Protein AF-A0A3L7SRL5-F1 (afdb_monomer_lite)

pLDDT: mean 83.61, std 13.34, range [51.41, 95.62]

Foldseek 3Di:
DPPVVVVVVVVVVVVVVVVVVCVVPPDDCPVVVVVVVVVVVV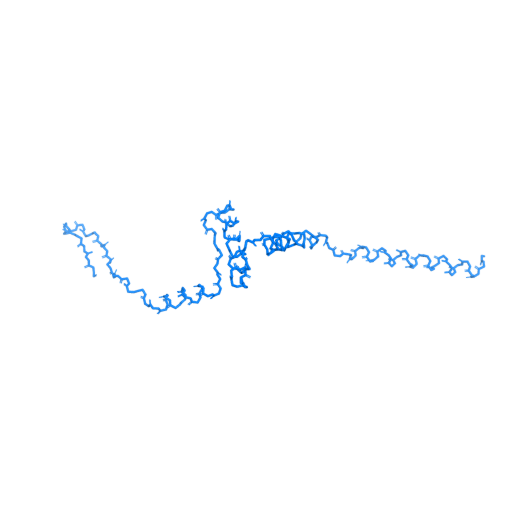VVLVCCCVPPPDHDDPVRSVVVVQVVVQVVQCVVPVPDHDDDPVRVVVVVVVPVVDPPPPQFDFDCDPVDRDTDGD

Sequence (118 aa):
MSKRNLGWLLGIIAVSLLGLVIVANAPSRENDRDYELVRLVVDVLHEVRGRYVTEISPERERKLVEDMINGGLERLDPHSSYINNRDFKQFSRNNKGKFGGIGIQVGYDRSNRGLLTV

Secondary structure (DSSP, 8-state):
--HHHHHHHHHHHHHHHHHHHHHHTPPPTHHHHHHHHHHHHHHHHHHHHHHSSSPPPHHHHHHHHHHHHHHHHHHH-TT-----HHHHHHHHHHHHS--------EEEETTTTEEEE-

Structure (mmCIF, N/CA/C/O backbone):
data_AF-A0A3L7SRL5-F1
#
_entry.id   AF-A0A3L7SRL5-F1
#
loop_
_atom_site.group_PDB
_atom_site.id
_atom_site.type_symbol
_atom_site.label_atom_id
_atom_site.label_alt_id
_atom_site.label_comp_id
_atom_site.label_asym_id
_atom_site.label_entity_id
_atom_site.label_seq_id
_atom_site.pdbx_PDB_ins_code
_atom_site.Cartn_x
_atom_site.Cartn_y
_atom_site.Cartn_z
_atom_site.occupancy
_atom_site.B_iso_or_equiv
_atom_site.auth_seq_id
_atom_site.auth_comp_id
_atom_site.auth_asym_id
_atom_site.auth_atom_id
_atom_site.pdbx_PDB_model_num
ATOM 1 N N . MET A 1 1 ? 57.605 5.572 -30.417 1.00 57.78 1 MET A N 1
ATOM 2 C CA . MET A 1 1 ? 56.143 5.458 -30.631 1.00 57.78 1 MET A CA 1
ATOM 3 C C . MET A 1 1 ? 55.564 6.853 -30.820 1.00 57.78 1 MET A C 1
ATOM 5 O O . MET A 1 1 ? 55.930 7.748 -30.068 1.00 57.78 1 MET A O 1
ATOM 9 N N . SER A 1 2 ? 54.750 7.071 -31.857 1.00 74.56 2 SER A N 1
ATOM 10 C CA . SER A 1 2 ? 54.203 8.399 -32.178 1.00 74.56 2 SER A CA 1
ATOM 11 C C . SER A 1 2 ? 53.363 8.929 -31.013 1.00 74.56 2 SER A C 1
ATOM 13 O O . SER A 1 2 ? 52.506 8.208 -30.503 1.00 74.56 2 SER A O 1
ATOM 15 N N . LYS A 1 3 ? 53.585 10.186 -30.599 1.00 76.19 3 LYS A N 1
ATOM 16 C CA . LYS A 1 3 ? 52.892 10.838 -29.465 1.00 76.19 3 LYS A CA 1
ATOM 17 C C . LYS A 1 3 ? 51.356 10.795 -29.593 1.00 76.19 3 LYS A C 1
ATOM 19 O O . LYS A 1 3 ? 50.650 10.851 -28.594 1.00 76.19 3 LYS A O 1
ATOM 24 N N . ARG A 1 4 ? 50.846 10.617 -30.818 1.00 77.50 4 ARG A N 1
ATOM 25 C CA . ARG A 1 4 ? 49.419 10.449 -31.140 1.00 77.50 4 ARG A CA 1
ATOM 26 C C . ARG A 1 4 ? 48.847 9.103 -30.676 1.00 77.50 4 ARG A C 1
ATOM 28 O O . ARG A 1 4 ? 47.711 9.059 -30.222 1.00 77.50 4 ARG A O 1
ATOM 35 N N . ASN A 1 5 ? 49.630 8.027 -30.735 1.00 80.38 5 ASN A N 1
ATOM 36 C CA . ASN A 1 5 ? 49.185 6.678 -30.362 1.00 80.38 5 ASN A CA 1
ATOM 37 C C . ASN A 1 5 ? 49.115 6.530 -28.833 1.00 80.38 5 ASN A C 1
ATOM 39 O O . ASN A 1 5 ? 48.272 5.810 -28.309 1.00 80.38 5 ASN A O 1
ATOM 43 N N . LEU A 1 6 ? 49.981 7.262 -28.125 1.00 87.50 6 LEU A N 1
ATOM 44 C CA . LEU A 1 6 ? 49.992 7.324 -26.665 1.00 87.50 6 LEU A CA 1
ATOM 45 C C . LEU A 1 6 ? 48.750 8.043 -26.114 1.00 87.50 6 LEU A C 1
ATOM 47 O O . LEU A 1 6 ? 48.167 7.587 -25.137 1.00 87.50 6 LEU A O 1
ATOM 51 N N . GLY A 1 7 ? 48.307 9.121 -26.774 1.00 89.31 7 GLY A N 1
ATOM 52 C CA . GLY A 1 7 ? 47.077 9.828 -26.399 1.00 89.31 7 GLY A CA 1
ATOM 53 C C . GLY A 1 7 ? 45.822 8.957 -26.518 1.00 89.31 7 GLY A C 1
ATOM 54 O O . GLY A 1 7 ? 44.980 8.972 -25.625 1.00 89.31 7 GLY A O 1
ATOM 55 N N . TRP A 1 8 ? 45.729 8.136 -27.569 1.00 92.38 8 TRP A N 1
ATOM 56 C CA . TRP A 1 8 ? 44.616 7.195 -27.748 1.00 92.38 8 TRP A CA 1
ATOM 57 C C . TRP A 1 8 ? 44.575 6.103 -26.674 1.00 92.38 8 TRP A C 1
ATOM 59 O O . TRP A 1 8 ? 43.507 5.819 -26.136 1.00 92.38 8 TRP A O 1
ATOM 69 N N . LEU A 1 9 ? 45.727 5.528 -26.312 1.00 91.38 9 LEU A N 1
ATOM 70 C CA . LEU A 1 9 ? 45.803 4.519 -25.249 1.00 91.38 9 LEU A CA 1
ATOM 71 C C . LEU A 1 9 ? 45.396 5.087 -23.884 1.00 91.38 9 LEU A C 1
ATOM 73 O O . LEU A 1 9 ? 44.615 4.460 -23.171 1.00 91.38 9 LEU A O 1
ATOM 77 N N . LEU A 1 10 ? 45.864 6.291 -23.541 1.00 92.38 10 LEU A N 1
ATOM 78 C CA . LEU A 1 10 ? 45.480 6.957 -22.293 1.00 92.38 10 LEU A CA 1
ATOM 79 C C . LEU A 1 10 ? 43.987 7.307 -22.257 1.00 92.38 10 LEU A C 1
ATOM 81 O O . LEU A 1 10 ? 43.357 7.150 -21.215 1.00 92.38 10 LEU A O 1
ATOM 85 N N . GLY A 1 11 ? 43.407 7.717 -23.388 1.00 92.56 11 GLY A N 1
ATOM 86 C CA . GLY A 1 11 ? 41.971 7.981 -23.494 1.00 92.56 11 GLY A CA 1
ATOM 87 C C . GLY A 1 11 ? 41.118 6.740 -23.225 1.00 92.56 11 GLY A C 1
ATOM 88 O O . GLY A 1 11 ? 40.166 6.806 -22.451 1.00 92.56 11 GLY A O 1
ATOM 89 N N . ILE A 1 12 ? 41.488 5.588 -23.794 1.00 94.44 12 ILE A N 1
ATOM 90 C CA . ILE A 1 12 ? 40.769 4.321 -23.574 1.00 94.44 12 ILE A CA 1
ATOM 91 C C . ILE A 1 12 ? 40.873 3.881 -22.110 1.00 94.44 12 ILE A C 1
ATOM 93 O O . ILE A 1 12 ? 39.874 3.479 -21.516 1.00 94.44 12 ILE A O 1
ATOM 97 N N . IL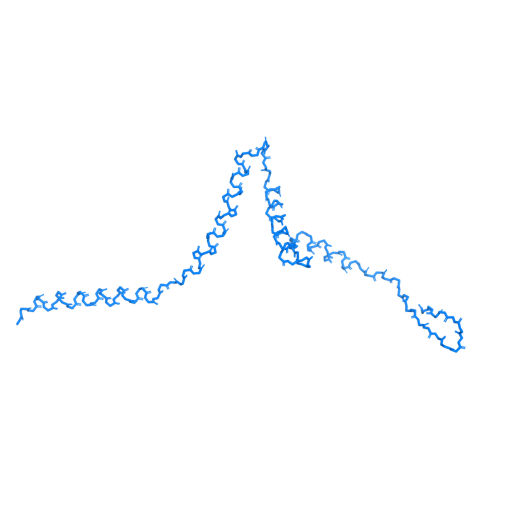E A 1 13 ? 42.059 4.003 -21.508 1.00 93.62 13 ILE A N 1
ATOM 98 C CA . ILE A 1 13 ? 42.273 3.672 -20.093 1.00 93.62 13 ILE A CA 1
ATOM 99 C C . ILE A 1 13 ? 41.429 4.581 -19.192 1.00 93.62 13 ILE A C 1
ATOM 101 O O . ILE A 1 13 ? 40.779 4.091 -18.270 1.00 93.62 13 ILE A O 1
ATOM 105 N N . ALA A 1 14 ? 41.380 5.883 -19.481 1.00 92.75 14 ALA A N 1
ATOM 106 C CA . ALA A 1 14 ? 40.571 6.831 -18.722 1.00 92.75 14 ALA A CA 1
ATOM 107 C C . ALA A 1 14 ? 39.069 6.516 -18.816 1.00 92.75 14 ALA A C 1
ATOM 109 O O . ALA A 1 14 ? 38.390 6.491 -17.792 1.00 92.75 14 ALA A O 1
ATOM 110 N N . VAL A 1 15 ? 38.557 6.208 -20.014 1.00 94.62 15 VAL A N 1
ATOM 111 C CA . VAL A 1 15 ? 37.151 5.812 -20.215 1.00 94.62 15 VAL A CA 1
ATOM 112 C C . VAL A 1 15 ? 36.839 4.491 -19.511 1.00 94.62 15 VAL A C 1
ATOM 114 O O . VAL A 1 15 ? 35.795 4.368 -18.875 1.00 94.62 15 VAL A O 1
ATOM 117 N N . SER A 1 16 ? 37.751 3.519 -19.565 1.00 93.31 16 SER A N 1
ATOM 118 C CA . SER A 1 16 ? 37.575 2.234 -18.884 1.00 93.31 16 SER A CA 1
ATOM 119 C C . SER A 1 16 ? 37.559 2.386 -17.361 1.00 93.31 16 SER A C 1
ATOM 121 O O . SER A 1 16 ? 36.742 1.750 -16.697 1.00 93.31 16 SER A O 1
ATOM 123 N N . LEU A 1 17 ? 38.430 3.232 -16.800 1.00 94.19 17 LEU A N 1
ATOM 124 C CA . LEU A 1 17 ? 38.448 3.536 -15.367 1.00 94.19 17 LEU A CA 1
ATOM 125 C C . LEU A 1 17 ? 37.175 4.273 -14.939 1.00 94.19 17 LEU A C 1
ATOM 127 O O . LEU A 1 17 ? 36.584 3.924 -13.922 1.00 94.19 17 LEU A O 1
ATOM 131 N N . LEU A 1 18 ? 36.713 5.235 -15.740 1.00 93.25 18 LEU A N 1
ATOM 132 C CA . LEU A 1 18 ? 35.442 5.928 -15.518 1.00 93.25 18 LEU A CA 1
ATOM 133 C C . LEU A 1 18 ? 34.252 4.963 -15.523 1.00 93.25 18 LEU A C 1
ATOM 135 O O . LEU A 1 18 ? 33.429 5.008 -14.612 1.00 93.25 18 LEU A O 1
ATOM 139 N N . GLY A 1 19 ? 34.181 4.055 -16.500 1.00 92.31 19 GLY A N 1
ATOM 140 C CA . GLY A 1 19 ? 33.136 3.031 -16.558 1.00 92.31 19 GLY A CA 1
ATOM 141 C C . GLY A 1 19 ? 33.142 2.117 -15.330 1.00 92.31 19 GLY A C 1
ATOM 142 O O . GLY A 1 19 ? 32.084 1.833 -14.770 1.00 92.31 19 GLY A O 1
ATOM 143 N N . LEU A 1 20 ? 34.329 1.719 -14.859 1.00 91.12 20 LEU A N 1
ATOM 144 C CA . LEU A 1 20 ? 34.474 0.898 -13.656 1.00 91.12 20 LEU A CA 1
ATOM 145 C C . LEU A 1 20 ? 33.982 1.632 -12.401 1.00 91.12 20 LEU A C 1
ATOM 147 O O . LEU A 1 20 ? 33.278 1.040 -11.589 1.00 91.12 20 LEU A O 1
ATOM 151 N N . VAL A 1 21 ? 34.308 2.921 -12.256 1.00 92.31 21 VAL A N 1
ATOM 152 C CA . VAL A 1 21 ? 33.846 3.746 -11.128 1.00 92.31 21 VAL A CA 1
ATOM 153 C C . VAL A 1 21 ? 32.322 3.880 -11.137 1.00 92.31 21 VAL A C 1
ATOM 155 O O . VAL A 1 21 ? 31.707 3.762 -10.081 1.00 92.31 21 VAL A O 1
ATOM 158 N N . ILE A 1 22 ? 31.698 4.064 -12.304 1.00 90.75 22 ILE A N 1
ATOM 159 C CA . ILE A 1 22 ? 30.233 4.145 -12.418 1.00 90.75 22 ILE A CA 1
ATOM 160 C C . ILE A 1 22 ? 29.578 2.824 -12.000 1.00 90.75 22 ILE A C 1
ATOM 162 O O . ILE A 1 22 ? 28.637 2.837 -11.214 1.00 90.75 22 ILE A O 1
ATOM 166 N N . VAL A 1 23 ? 30.082 1.684 -12.482 1.00 86.94 23 VAL A N 1
ATOM 167 C CA . VAL A 1 23 ? 29.525 0.362 -12.141 1.00 86.94 23 VAL A CA 1
ATOM 168 C C . VAL A 1 23 ? 29.752 0.019 -10.667 1.00 86.94 23 VAL A C 1
ATOM 170 O O . VAL A 1 23 ? 28.853 -0.511 -10.023 1.00 86.94 23 VAL A O 1
ATOM 173 N N . ALA A 1 24 ? 30.919 0.350 -10.113 1.00 86.56 24 ALA A N 1
ATOM 174 C CA . ALA A 1 24 ? 31.237 0.100 -8.708 1.00 86.56 24 ALA A CA 1
ATOM 175 C C . ALA A 1 24 ? 30.393 0.942 -7.736 1.00 86.56 24 ALA A C 1
ATOM 177 O O . ALA A 1 24 ? 30.186 0.525 -6.601 1.00 86.56 24 ALA A O 1
ATOM 178 N N . ASN A 1 25 ? 29.904 2.106 -8.177 1.00 85.25 25 ASN A N 1
ATOM 179 C CA . ASN A 1 25 ? 29.029 2.989 -7.398 1.00 85.25 25 ASN A CA 1
ATOM 180 C C . ASN A 1 25 ? 27.561 2.922 -7.855 1.00 85.25 25 ASN A C 1
ATOM 182 O O . ASN A 1 25 ? 26.763 3.786 -7.486 1.00 85.25 25 ASN A O 1
ATOM 186 N N . ALA A 1 26 ? 27.189 1.932 -8.672 1.00 80.88 26 ALA A N 1
ATOM 187 C CA . ALA A 1 26 ? 25.803 1.757 -9.075 1.00 80.88 26 ALA A CA 1
ATOM 188 C C . ALA A 1 26 ? 24.952 1.389 -7.842 1.00 80.88 26 ALA A C 1
ATOM 190 O O . ALA A 1 26 ? 25.374 0.548 -7.043 1.00 80.88 26 ALA A O 1
ATOM 191 N N . PRO A 1 27 ? 23.768 2.003 -7.666 1.00 74.75 27 PRO A N 1
ATOM 192 C CA . PRO A 1 27 ? 22.890 1.678 -6.551 1.00 74.75 27 PRO A CA 1
ATOM 193 C C . PRO A 1 27 ? 22.496 0.197 -6.590 1.00 74.75 27 PRO A C 1
ATOM 195 O O . PRO A 1 27 ? 22.306 -0.390 -7.658 1.00 74.75 27 PRO A O 1
ATOM 198 N N . SER A 1 28 ? 22.372 -0.409 -5.410 1.00 71.06 28 SER A N 1
ATOM 199 C CA . SER A 1 28 ? 21.922 -1.791 -5.254 1.00 71.06 28 SER A CA 1
ATOM 200 C C . SER A 1 28 ? 20.560 -2.001 -5.925 1.00 71.06 28 SER A C 1
ATOM 202 O O . SER A 1 28 ? 19.651 -1.189 -5.764 1.00 71.06 28 SER A O 1
ATOM 204 N N . ARG A 1 29 ? 20.380 -3.140 -6.608 1.00 73.75 29 ARG A N 1
ATOM 205 C CA . ARG A 1 29 ? 19.108 -3.558 -7.247 1.00 73.75 29 ARG A CA 1
ATOM 206 C C . ARG A 1 29 ? 17.968 -3.867 -6.261 1.00 73.75 29 ARG A C 1
ATOM 208 O O . ARG A 1 29 ? 16.969 -4.470 -6.632 1.00 73.75 29 ARG A O 1
ATOM 215 N N . GLU A 1 30 ? 18.125 -3.520 -4.991 1.00 71.69 30 GLU A N 1
ATOM 216 C CA . GLU A 1 30 ? 17.090 -3.675 -3.969 1.00 71.69 30 GLU A CA 1
ATOM 217 C C . GLU A 1 30 ? 15.888 -2.780 -4.280 1.00 71.69 30 GLU A C 1
ATOM 219 O O . GLU A 1 30 ? 14.758 -3.259 -4.305 1.00 71.69 30 GLU A O 1
ATOM 224 N N . ASN A 1 31 ? 16.154 -1.535 -4.688 1.00 75.56 31 ASN A N 1
ATOM 225 C CA . ASN A 1 31 ? 15.115 -0.607 -5.125 1.00 75.56 31 ASN A CA 1
ATOM 226 C C . ASN A 1 31 ? 14.291 -1.170 -6.295 1.00 75.56 31 ASN A C 1
ATOM 228 O O . ASN A 1 31 ? 13.083 -0.957 -6.337 1.00 75.56 31 ASN A O 1
ATOM 232 N N . ASP A 1 32 ? 14.906 -1.924 -7.218 1.00 82.19 32 ASP A N 1
ATOM 233 C CA . ASP A 1 32 ? 14.192 -2.518 -8.359 1.00 82.19 32 ASP A CA 1
ATOM 234 C C . ASP A 1 32 ? 13.082 -3.476 -7.898 1.00 82.19 32 ASP A C 1
ATOM 236 O O . ASP A 1 32 ? 12.007 -3.499 -8.498 1.00 82.19 32 ASP A O 1
ATOM 240 N N . ARG A 1 33 ? 13.307 -4.227 -6.808 1.00 85.62 33 ARG A N 1
ATOM 241 C CA . ARG A 1 33 ? 12.299 -5.141 -6.249 1.00 85.62 33 ARG A CA 1
ATOM 242 C C . ARG A 1 33 ? 11.153 -4.390 -5.588 1.00 85.62 33 ARG A C 1
ATOM 244 O O . ARG A 1 33 ? 9.997 -4.731 -5.814 1.00 85.62 33 ARG A O 1
ATOM 251 N N . ASP A 1 34 ? 11.454 -3.360 -4.807 1.00 88.31 34 ASP A N 1
ATOM 252 C CA . ASP A 1 34 ? 10.417 -2.554 -4.158 1.00 88.31 34 ASP A CA 1
ATOM 253 C C . ASP A 1 34 ? 9.533 -1.856 -5.198 1.00 88.31 34 ASP A C 1
ATOM 255 O O . ASP A 1 34 ? 8.305 -1.849 -5.078 1.00 88.31 34 ASP A O 1
ATOM 259 N N . TYR A 1 35 ? 10.133 -1.343 -6.278 1.00 89.69 35 TYR A N 1
ATOM 260 C CA . TYR A 1 35 ? 9.382 -0.781 -7.400 1.00 89.69 35 TYR A CA 1
ATOM 261 C C . TYR A 1 35 ? 8.507 -1.821 -8.105 1.00 89.69 35 TYR A C 1
ATOM 263 O O . TYR A 1 35 ? 7.393 -1.492 -8.514 1.00 89.69 35 TYR A O 1
ATOM 271 N N . GLU A 1 36 ? 8.968 -3.066 -8.234 1.00 91.62 36 GLU A N 1
ATOM 272 C CA . GLU A 1 36 ? 8.175 -4.163 -8.794 1.00 91.62 36 GLU A CA 1
ATOM 273 C C . GLU A 1 36 ? 6.947 -4.481 -7.925 1.00 91.62 36 GLU A C 1
ATOM 275 O O . GLU A 1 36 ? 5.835 -4.601 -8.444 1.00 91.62 36 GLU A O 1
ATOM 280 N N . LEU A 1 37 ? 7.113 -4.527 -6.599 1.00 91.81 37 LEU A N 1
ATOM 281 C CA . LEU A 1 37 ? 6.012 -4.755 -5.656 1.00 91.81 37 LEU A CA 1
ATOM 282 C C . LEU A 1 37 ? 4.983 -3.617 -5.687 1.00 91.81 37 LEU A C 1
ATOM 284 O O . LEU A 1 37 ? 3.777 -3.866 -5.711 1.00 91.81 37 LEU A O 1
ATOM 288 N N . VAL A 1 38 ? 5.443 -2.364 -5.734 1.00 92.12 38 VAL A N 1
ATOM 289 C CA . VAL A 1 38 ? 4.552 -1.201 -5.874 1.00 92.12 38 VAL A CA 1
ATOM 290 C C . VAL A 1 38 ? 3.811 -1.250 -7.208 1.00 92.12 38 VAL A C 1
ATOM 292 O O . VAL A 1 38 ? 2.605 -1.000 -7.253 1.00 92.12 38 VAL A O 1
ATOM 295 N N . ARG A 1 39 ? 4.503 -1.612 -8.293 1.00 94.38 39 ARG A N 1
ATOM 296 C CA . ARG A 1 39 ? 3.897 -1.744 -9.620 1.00 94.38 39 ARG A CA 1
ATOM 297 C C . ARG A 1 39 ? 2.788 -2.789 -9.637 1.00 94.38 39 ARG A C 1
ATOM 299 O O . ARG A 1 39 ? 1.731 -2.512 -10.191 1.00 94.38 39 ARG A O 1
ATOM 306 N N . LEU A 1 40 ? 2.985 -3.929 -8.976 1.00 94.56 40 LEU A N 1
ATOM 307 C CA . LEU A 1 40 ? 1.953 -4.959 -8.856 1.00 94.56 40 LEU A CA 1
ATOM 308 C C . LEU A 1 40 ? 0.662 -4.406 -8.230 1.00 94.56 40 LEU A C 1
ATOM 310 O O . LEU A 1 40 ? -0.429 -4.670 -8.731 1.00 94.56 40 LEU A O 1
ATOM 314 N N . VAL A 1 41 ? 0.772 -3.606 -7.165 1.00 94.38 41 VAL A N 1
ATOM 315 C CA . VAL A 1 41 ? -0.396 -2.970 -6.531 1.00 94.38 41 VAL A CA 1
ATOM 316 C C . VAL A 1 41 ? -1.070 -1.983 -7.487 1.00 94.38 41 VAL A C 1
ATOM 318 O O . VAL A 1 41 ? -2.294 -1.995 -7.617 1.00 94.38 41 VAL A O 1
ATOM 321 N N . VAL A 1 42 ? -0.290 -1.155 -8.187 1.00 94.88 42 VAL A N 1
ATOM 322 C CA . VAL A 1 42 ? -0.815 -0.185 -9.164 1.00 94.88 42 VAL A CA 1
ATOM 323 C C . VAL A 1 42 ? -1.549 -0.883 -10.311 1.00 94.88 42 VAL A C 1
ATOM 325 O O . VAL A 1 42 ? -2.636 -0.446 -10.691 1.00 94.88 42 VAL A O 1
ATOM 328 N N . ASP A 1 43 ? -1.001 -1.979 -10.832 1.00 95.12 43 ASP A N 1
ATOM 329 C CA . ASP A 1 43 ? -1.603 -2.740 -11.928 1.00 95.12 43 ASP A CA 1
ATOM 330 C C . ASP A 1 43 ? -2.960 -3.335 -11.515 1.00 95.12 43 ASP A C 1
ATOM 332 O O . ASP A 1 43 ? -3.933 -3.246 -12.268 1.00 95.12 43 ASP A O 1
ATOM 336 N N . VAL A 1 44 ? -3.072 -3.853 -10.285 1.00 94.12 44 VAL A N 1
ATOM 337 C CA . VAL A 1 44 ? -4.350 -4.332 -9.728 1.00 94.12 44 VAL A CA 1
ATOM 338 C C . VAL A 1 44 ? -5.369 -3.197 -9.614 1.00 94.12 44 VAL A C 1
ATOM 340 O O . VAL A 1 44 ? -6.526 -3.373 -9.998 1.00 94.12 44 VAL A O 1
ATOM 343 N N . LEU A 1 45 ? -4.964 -2.021 -9.126 1.00 94.44 45 LEU A N 1
ATOM 344 C CA . LEU A 1 45 ? -5.866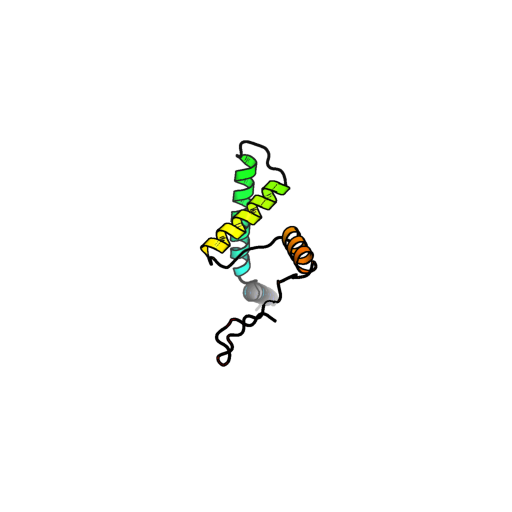 -0.869 -9.017 1.00 94.44 45 LEU A CA 1
ATOM 345 C C . LEU A 1 45 ? -6.360 -0.393 -10.388 1.00 94.44 45 LEU A C 1
ATOM 347 O O . LEU A 1 45 ? -7.545 -0.088 -10.537 1.00 94.44 45 LEU A O 1
ATOM 351 N N . HIS A 1 46 ? -5.489 -0.373 -11.400 1.00 93.38 46 HIS A N 1
ATOM 352 C CA . HIS A 1 46 ? -5.882 -0.050 -12.771 1.00 93.38 46 HIS A CA 1
ATOM 353 C C . HIS A 1 46 ? -6.875 -1.058 -13.347 1.00 93.38 46 HIS A C 1
ATOM 355 O O . HIS A 1 46 ? -7.882 -0.652 -13.927 1.00 93.38 46 HIS A O 1
ATOM 361 N N . GLU A 1 47 ? -6.619 -2.353 -13.168 1.00 94.00 47 GLU A N 1
ATOM 362 C CA . GLU A 1 47 ? -7.502 -3.414 -13.650 1.00 94.00 47 GLU A CA 1
ATOM 363 C C . GLU A 1 47 ? -8.890 -3.314 -13.001 1.00 94.00 47 GLU A C 1
ATOM 365 O O . GLU A 1 47 ? -9.910 -3.342 -13.692 1.00 94.00 47 GLU A O 1
ATOM 370 N N . VAL A 1 48 ? -8.942 -3.113 -11.680 1.00 92.69 48 VAL A N 1
ATOM 371 C CA . VAL A 1 48 ? -10.201 -2.918 -10.950 1.00 92.69 48 VAL A CA 1
ATOM 372 C C . VAL A 1 48 ? -10.915 -1.663 -11.448 1.00 92.69 48 VAL A C 1
ATOM 374 O O . VAL A 1 48 ? -12.094 -1.725 -11.779 1.00 92.69 48 VAL A O 1
ATOM 377 N N . ARG A 1 49 ? -10.223 -0.531 -11.583 1.00 88.81 49 ARG A N 1
ATOM 378 C CA . ARG A 1 49 ? -10.842 0.712 -12.063 1.00 88.81 49 ARG A CA 1
ATOM 379 C C . ARG A 1 49 ? -11.402 0.582 -13.484 1.00 88.81 49 ARG A C 1
ATOM 381 O O . ARG A 1 49 ? -12.465 1.128 -13.760 1.00 88.81 49 ARG A O 1
ATOM 388 N N . GLY A 1 50 ? -10.696 -0.119 -14.371 1.00 91.81 50 GLY A N 1
ATOM 389 C CA . GLY A 1 50 ? -11.083 -0.273 -15.773 1.00 91.81 50 GLY A CA 1
ATOM 390 C C . GLY A 1 50 ? -12.168 -1.321 -16.024 1.00 91.81 50 GLY A C 1
ATOM 391 O O . GLY A 1 50 ? -12.857 -1.239 -17.038 1.00 91.81 50 GLY A O 1
ATOM 392 N N . ARG A 1 51 ? -12.321 -2.310 -15.132 1.00 92.62 51 ARG A N 1
ATOM 393 C CA . ARG A 1 51 ? -13.226 -3.456 -15.343 1.00 92.62 51 ARG A CA 1
ATOM 394 C C . ARG A 1 51 ? -14.340 -3.596 -14.316 1.00 92.62 51 ARG A C 1
ATOM 396 O O . ARG A 1 51 ? -15.193 -4.470 -14.472 1.00 92.62 51 ARG A O 1
ATOM 403 N N . TYR A 1 52 ? -14.350 -2.787 -13.262 1.00 92.69 52 TYR A N 1
ATOM 404 C CA . TYR A 1 52 ? -15.415 -2.847 -12.270 1.00 92.69 52 TYR A CA 1
ATOM 405 C C . TYR A 1 52 ? -16.727 -2.277 -12.823 1.00 92.69 52 TYR A C 1
ATOM 407 O O . TYR A 1 52 ? -16.743 -1.338 -13.612 1.00 92.69 52 TYR A O 1
ATOM 415 N N . VAL A 1 53 ? -17.845 -2.866 -12.390 1.00 91.81 53 VAL A N 1
ATOM 416 C CA . VAL A 1 53 ? -19.194 -2.606 -12.931 1.00 91.81 53 VAL A CA 1
ATOM 417 C C . VAL A 1 53 ? -19.627 -1.146 -12.766 1.00 91.81 53 VAL A C 1
ATOM 419 O O . VAL A 1 53 ? -20.438 -0.642 -13.537 1.00 91.81 53 VAL A O 1
ATOM 422 N N . THR A 1 54 ? -19.117 -0.462 -11.744 1.00 88.19 54 THR A N 1
ATOM 423 C CA . THR A 1 54 ? -19.450 0.933 -11.445 1.00 88.19 54 THR A CA 1
ATOM 424 C C . THR A 1 54 ? -18.175 1.744 -11.300 1.00 88.19 54 THR A C 1
ATOM 426 O O . THR A 1 54 ? -17.169 1.235 -10.818 1.00 88.19 54 THR A O 1
ATOM 429 N N . GLU A 1 55 ? -18.225 3.031 -11.630 1.00 88.06 55 GLU A N 1
ATOM 430 C CA . GLU A 1 55 ? -17.135 3.945 -11.294 1.00 88.06 55 GLU A CA 1
ATOM 431 C C . GLU A 1 55 ? -16.827 3.878 -9.798 1.00 88.06 55 GLU A C 1
ATOM 433 O O . GLU A 1 55 ? -17.735 3.851 -8.963 1.00 88.06 55 GLU A O 1
ATOM 438 N N . ILE A 1 56 ? -15.543 3.827 -9.453 1.00 90.56 56 ILE A N 1
ATOM 439 C CA . ILE A 1 56 ? -15.066 3.769 -8.073 1.00 90.56 56 ILE A CA 1
ATOM 440 C C . ILE A 1 56 ? -14.647 5.179 -7.669 1.00 90.56 56 ILE A C 1
ATOM 442 O O . ILE A 1 56 ? -13.879 5.830 -8.372 1.00 90.56 56 ILE A O 1
ATOM 446 N N . SER A 1 57 ? -15.158 5.661 -6.533 1.00 93.19 57 SER A N 1
ATOM 447 C CA . SER A 1 57 ? -14.761 6.974 -6.020 1.00 93.19 57 SER A CA 1
ATOM 448 C C . SER A 1 57 ? -13.358 6.909 -5.399 1.00 93.19 57 SER A C 1
ATOM 450 O O . SER A 1 57 ? -12.966 5.842 -4.909 1.00 93.19 57 SER A O 1
ATOM 452 N N . PRO A 1 58 ? -12.615 8.028 -5.335 1.00 91.06 58 PRO A N 1
ATOM 453 C CA . PRO A 1 58 ? -11.278 8.057 -4.735 1.00 91.06 58 PRO A CA 1
ATOM 454 C C . PRO A 1 58 ? -11.235 7.522 -3.294 1.00 91.06 58 PRO A C 1
ATOM 456 O O . PRO A 1 58 ? -10.251 6.921 -2.868 1.00 91.06 58 PRO A O 1
ATOM 459 N N . GLU A 1 59 ? -12.312 7.706 -2.527 1.00 92.19 59 GLU A N 1
ATOM 460 C CA . GLU A 1 59 ? -12.429 7.209 -1.154 1.00 92.19 59 GLU A CA 1
ATOM 461 C C . GLU A 1 59 ? -12.574 5.687 -1.107 1.00 92.19 59 GLU A C 1
ATOM 463 O O . GLU A 1 59 ? -11.992 5.048 -0.232 1.00 92.19 59 GLU A O 1
ATOM 468 N N . ARG A 1 60 ? -13.333 5.099 -2.042 1.00 92.12 60 ARG A N 1
ATOM 469 C CA . ARG A 1 60 ? -13.491 3.641 -2.139 1.00 92.12 60 ARG A CA 1
ATOM 470 C C . ARG A 1 60 ? -12.222 2.969 -2.633 1.00 92.12 60 ARG A C 1
ATOM 472 O O . ARG A 1 60 ? -11.885 1.899 -2.146 1.00 92.12 60 ARG A O 1
ATOM 479 N N . GLU A 1 61 ? -11.505 3.608 -3.547 1.00 92.56 61 GLU A N 1
ATOM 480 C CA . GLU A 1 61 ? -10.208 3.117 -3.997 1.00 92.56 61 GLU A CA 1
ATOM 481 C C . GLU A 1 61 ? -9.166 3.170 -2.877 1.00 92.56 61 GLU A C 1
ATOM 483 O O . GLU A 1 61 ? -8.456 2.195 -2.644 1.00 92.56 61 GLU A O 1
ATOM 488 N N . ARG A 1 62 ? -9.131 4.264 -2.105 1.00 93.19 62 ARG A N 1
ATOM 489 C CA . ARG A 1 62 ? -8.301 4.323 -0.897 1.00 93.19 62 ARG A CA 1
ATOM 490 C C . ARG A 1 62 ? -8.663 3.204 0.077 1.00 93.19 62 ARG A C 1
ATOM 492 O O . ARG A 1 62 ? -7.769 2.530 0.573 1.00 93.19 62 ARG A O 1
ATOM 499 N N . LYS A 1 63 ? -9.958 2.999 0.327 1.00 93.25 63 LYS A N 1
ATOM 500 C CA . LYS A 1 63 ? -10.433 1.931 1.209 1.00 93.25 63 LYS A CA 1
ATOM 501 C C . LYS A 1 63 ? -10.005 0.547 0.714 1.00 93.25 63 LYS A C 1
ATOM 503 O O . LYS A 1 63 ? -9.545 -0.246 1.519 1.00 93.25 63 LYS A O 1
ATOM 508 N N . LEU A 1 64 ? -10.072 0.287 -0.593 1.00 93.69 64 LEU A N 1
ATOM 509 C CA . LEU A 1 64 ? -9.594 -0.964 -1.185 1.00 93.69 64 LEU A CA 1
ATOM 510 C C . LEU A 1 64 ? -8.115 -1.220 -0.862 1.00 93.69 64 LEU A C 1
ATOM 512 O O . LEU A 1 64 ? -7.762 -2.330 -0.480 1.00 93.69 64 LEU A O 1
ATOM 516 N N . VAL A 1 65 ? -7.260 -0.199 -0.966 1.00 94.31 65 VAL A N 1
ATOM 517 C CA . VAL A 1 65 ? -5.838 -0.321 -0.602 1.00 94.31 65 VAL A CA 1
ATOM 518 C C . VAL A 1 65 ? -5.667 -0.592 0.895 1.00 94.31 65 VAL A C 1
ATOM 520 O O . VAL A 1 65 ? -4.888 -1.465 1.269 1.00 94.31 65 VAL A O 1
ATOM 523 N N . GLU A 1 66 ? -6.396 0.120 1.758 1.00 94.62 66 GLU A N 1
ATOM 524 C CA . GLU A 1 66 ? -6.364 -0.110 3.211 1.00 94.62 66 GLU A CA 1
ATOM 525 C C . GLU A 1 66 ? -6.802 -1.544 3.567 1.00 94.62 66 GLU A C 1
ATOM 527 O O . GLU A 1 66 ? -6.161 -2.203 4.388 1.00 94.62 66 GLU A O 1
ATOM 532 N N . ASP A 1 67 ? -7.839 -2.057 2.902 1.00 94.19 67 ASP A N 1
ATOM 533 C CA . ASP A 1 67 ? -8.342 -3.421 3.076 1.00 94.19 67 ASP A CA 1
ATOM 534 C C . ASP A 1 67 ? -7.337 -4.467 2.554 1.00 94.19 67 ASP A C 1
ATOM 536 O O . ASP A 1 67 ? -7.132 -5.496 3.196 1.00 94.19 67 ASP A O 1
ATOM 540 N N . MET A 1 68 ? -6.648 -4.200 1.435 1.00 94.12 68 MET A N 1
ATOM 541 C CA . MET A 1 68 ? -5.567 -5.058 0.925 1.00 94.12 68 MET A CA 1
ATOM 542 C C . MET A 1 68 ? -4.396 -5.147 1.909 1.00 94.12 68 MET A C 1
ATOM 544 O O . MET A 1 68 ? -3.870 -6.238 2.133 1.00 94.12 68 MET A O 1
ATOM 548 N N . ILE A 1 69 ? -3.998 -4.018 2.508 1.00 94.44 69 ILE A N 1
ATOM 549 C CA . ILE A 1 69 ? -2.937 -3.980 3.523 1.00 94.44 69 ILE A CA 1
ATOM 550 C C . ILE A 1 69 ? -3.361 -4.798 4.742 1.00 94.44 69 ILE A C 1
ATOM 552 O O . ILE A 1 69 ? -2.617 -5.677 5.169 1.00 94.44 69 ILE A O 1
ATOM 556 N N . ASN A 1 70 ? -4.558 -4.553 5.276 1.00 94.50 70 ASN A N 1
ATOM 557 C CA . ASN A 1 70 ? -5.059 -5.271 6.446 1.00 94.50 70 ASN A CA 1
ATOM 558 C C . ASN A 1 70 ? -5.227 -6.773 6.189 1.00 94.50 70 ASN A C 1
ATOM 560 O O . ASN A 1 70 ? -4.791 -7.569 7.012 1.00 94.50 70 ASN A O 1
ATOM 564 N N . GLY A 1 71 ? -5.762 -7.175 5.033 1.00 94.06 71 GLY A N 1
ATOM 565 C CA . GLY A 1 71 ? -5.866 -8.589 4.665 1.00 94.06 71 GLY A CA 1
ATOM 566 C C . GLY A 1 71 ? -4.501 -9.262 4.471 1.00 94.06 71 GLY A C 1
ATOM 567 O O . GLY A 1 71 ? -4.349 -10.451 4.751 1.00 94.06 71 GLY A O 1
ATOM 568 N N . GLY A 1 72 ? -3.491 -8.514 4.015 1.00 93.81 72 GLY A N 1
ATOM 569 C CA . GLY A 1 72 ? -2.104 -8.977 3.971 1.00 93.81 72 GLY A CA 1
ATOM 570 C C . GLY A 1 72 ? -1.498 -9.144 5.366 1.00 93.81 72 GLY A C 1
ATOM 571 O O . GLY A 1 72 ? -0.889 -10.176 5.643 1.00 93.81 72 GLY A O 1
ATOM 572 N N . LEU A 1 73 ? -1.701 -8.160 6.248 1.00 95.00 73 LEU A N 1
ATOM 573 C CA . LEU A 1 73 ? -1.226 -8.191 7.632 1.00 95.00 73 LEU A CA 1
ATOM 574 C C . LEU A 1 73 ? -1.867 -9.328 8.426 1.00 95.00 73 LEU A C 1
ATOM 576 O O . LEU A 1 73 ? -1.132 -10.082 9.044 1.00 95.00 73 LEU A O 1
ATOM 580 N N . GLU A 1 74 ? -3.182 -9.524 8.332 1.00 94.44 74 GLU A N 1
ATOM 581 C CA . GLU A 1 74 ? -3.900 -10.605 9.024 1.00 94.44 74 GLU A CA 1
ATOM 582 C C . GLU A 1 74 ? -3.368 -11.996 8.639 1.00 94.44 74 GLU A C 1
ATOM 584 O O . GLU A 1 74 ? -3.278 -12.894 9.476 1.00 94.44 74 GLU A O 1
ATOM 589 N N . ARG A 1 75 ? -2.968 -12.174 7.370 1.00 94.56 75 ARG A N 1
ATOM 590 C CA . ARG A 1 75 ? -2.345 -13.418 6.889 1.00 94.56 75 ARG A CA 1
ATOM 591 C C . ARG A 1 75 ? -0.903 -13.598 7.350 1.00 94.56 75 ARG A C 1
ATOM 593 O O . ARG A 1 75 ? -0.452 -14.737 7.442 1.00 94.56 75 ARG A O 1
ATOM 600 N N . LEU A 1 76 ? -0.176 -12.505 7.564 1.00 95.62 76 LEU A N 1
ATOM 601 C CA . LEU A 1 76 ? 1.207 -12.539 8.031 1.00 95.62 76 LEU A CA 1
ATOM 602 C C . LEU A 1 76 ? 1.271 -12.765 9.547 1.00 95.62 76 LEU A C 1
ATOM 604 O O . LEU A 1 76 ? 2.057 -13.584 10.016 1.00 95.62 76 LEU A O 1
ATOM 608 N N . ASP A 1 77 ? 0.434 -12.045 10.288 1.00 94.81 77 ASP A N 1
ATOM 609 C CA . ASP A 1 77 ? 0.299 -12.098 11.737 1.00 94.81 77 ASP A CA 1
ATOM 610 C C . ASP A 1 77 ? -1.125 -11.659 12.155 1.00 94.81 77 ASP A C 1
ATOM 612 O O . ASP A 1 77 ? -1.492 -10.498 11.947 1.00 94.81 77 ASP A O 1
AT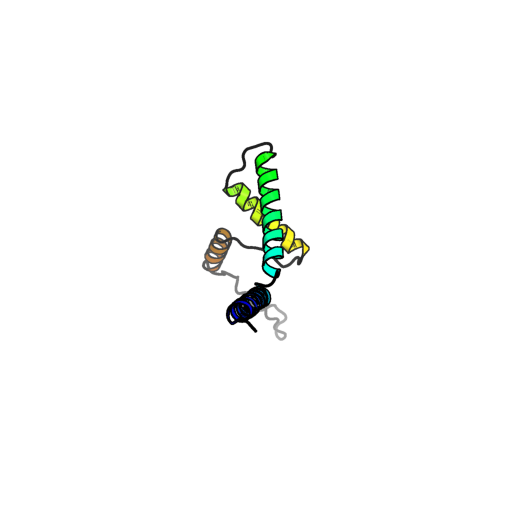OM 616 N N . PRO A 1 78 ? -1.911 -12.527 12.823 1.00 92.12 78 PRO A N 1
ATOM 617 C CA . PRO A 1 78 ? -3.264 -12.212 13.293 1.00 92.12 78 PRO A CA 1
ATOM 618 C C . PRO A 1 78 ? -3.366 -11.025 14.263 1.00 92.12 78 PRO A C 1
ATOM 620 O O . PRO A 1 78 ? -4.465 -10.532 14.519 1.00 92.12 78 PRO A O 1
ATOM 623 N N . HIS A 1 79 ? -2.253 -10.585 14.853 1.00 93.56 79 HIS A N 1
ATOM 624 C CA . HIS A 1 79 ? -2.220 -9.450 15.777 1.00 93.56 79 HIS A CA 1
ATOM 625 C C . HIS A 1 79 ? -1.793 -8.135 15.121 1.00 93.56 79 HIS A C 1
ATOM 627 O O . HIS A 1 79 ? -1.851 -7.080 15.760 1.00 93.56 79 HIS A O 1
ATOM 633 N N . SER A 1 80 ? -1.397 -8.171 13.851 1.00 92.50 80 SER A N 1
ATOM 634 C CA . SER A 1 80 ? -0.967 -6.996 13.108 1.00 92.50 80 SER A CA 1
ATOM 635 C C . SER A 1 80 ? -2.142 -6.361 12.363 1.00 92.50 80 SER A C 1
ATOM 637 O O . SER A 1 80 ? -2.903 -7.029 11.670 1.00 92.50 80 SER A O 1
ATOM 639 N N . SER A 1 81 ? -2.290 -5.040 12.485 1.00 92.06 81 SER A N 1
ATOM 640 C CA . SER A 1 81 ? -3.296 -4.270 11.743 1.00 92.06 81 SER A CA 1
ATOM 641 C C . SER A 1 81 ? -2.792 -2.871 11.396 1.00 92.06 81 SER A C 1
ATOM 643 O O . SER A 1 81 ? -1.973 -2.284 12.107 1.00 92.06 81 SER A O 1
ATOM 645 N N . TYR A 1 82 ? -3.285 -2.334 10.285 1.00 93.56 82 TYR A N 1
ATOM 646 C CA . TYR A 1 82 ? -3.026 -0.980 9.822 1.00 93.56 82 TYR A CA 1
ATOM 647 C C . TYR A 1 82 ? -4.163 -0.046 10.246 1.00 93.56 82 TYR A C 1
ATOM 649 O O . TYR A 1 82 ? -5.334 -0.291 9.952 1.00 93.56 82 TYR A O 1
ATOM 657 N N . ILE A 1 83 ? -3.808 1.066 10.897 1.00 91.69 83 ILE A N 1
ATOM 658 C CA . ILE A 1 83 ? -4.745 2.119 11.296 1.00 91.69 83 ILE A CA 1
ATOM 659 C C . ILE A 1 83 ? -4.499 3.386 10.473 1.00 91.69 83 ILE A C 1
ATOM 661 O O . ILE A 1 83 ? -3.408 3.960 10.483 1.00 91.69 83 ILE A O 1
ATOM 665 N N . ASN A 1 84 ? -5.527 3.855 9.764 1.00 92.31 84 ASN A N 1
ATOM 666 C CA . ASN A 1 84 ? -5.434 5.105 9.017 1.00 92.31 84 ASN A CA 1
ATOM 667 C C . ASN A 1 84 ? -5.493 6.325 9.969 1.00 92.31 84 ASN A C 1
ATOM 669 O O . AS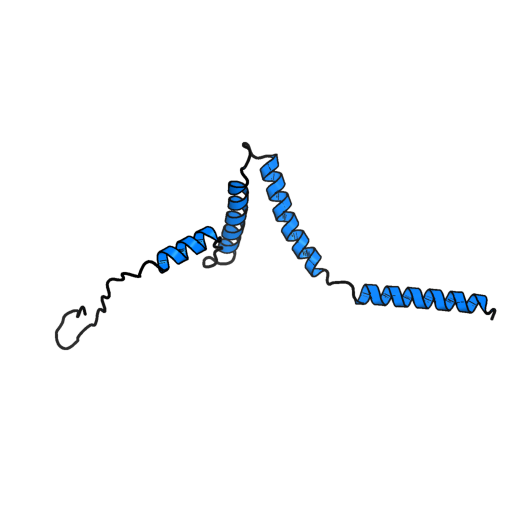N A 1 84 ? -5.896 6.252 11.133 1.00 92.31 84 ASN A O 1
ATOM 673 N N . ASN A 1 85 ? -5.121 7.504 9.467 1.00 91.00 85 ASN A N 1
ATOM 674 C CA . ASN A 1 85 ? -5.069 8.733 10.272 1.00 91.00 85 ASN A CA 1
ATOM 675 C C . ASN A 1 85 ? -6.436 9.155 10.857 1.00 91.00 85 ASN A C 1
ATOM 677 O O . ASN A 1 85 ? -6.497 9.820 11.893 1.00 91.00 85 ASN A O 1
ATOM 681 N N . ARG A 1 86 ? -7.549 8.825 10.189 1.00 89.69 86 ARG A N 1
ATOM 682 C CA . ARG A 1 86 ? -8.899 9.170 10.662 1.00 89.69 86 ARG A CA 1
ATOM 683 C C . ARG A 1 86 ? -9.246 8.341 11.893 1.00 89.69 86 ARG A C 1
ATOM 685 O O . ARG A 1 86 ? -9.635 8.912 12.913 1.00 89.69 86 ARG A O 1
ATOM 692 N N . ASP A 1 87 ? -9.023 7.039 11.802 1.00 89.38 87 ASP A N 1
ATOM 693 C CA . ASP A 1 87 ? -9.323 6.074 12.853 1.00 89.38 87 ASP A CA 1
ATOM 694 C C . ASP A 1 87 ? -8.389 6.284 14.044 1.00 89.38 87 ASP A C 1
ATOM 696 O O . ASP A 1 87 ? -8.838 6.324 15.188 1.00 89.38 87 ASP A O 1
ATOM 700 N N . PHE A 1 88 ? -7.114 6.592 13.788 1.00 91.12 88 PHE A N 1
ATOM 701 C CA . PHE A 1 88 ? -6.172 6.981 14.834 1.00 91.12 88 PHE A CA 1
ATOM 702 C C . PHE A 1 88 ? -6.627 8.237 15.595 1.00 91.12 88 PHE A C 1
ATOM 704 O O . PHE A 1 88 ? -6.564 8.295 16.828 1.00 91.12 88 PHE A O 1
ATOM 711 N N . LYS A 1 89 ? -7.140 9.254 14.886 1.00 90.56 89 LYS A N 1
ATOM 712 C CA . LYS A 1 89 ? -7.705 10.456 15.520 1.00 90.56 89 LYS A CA 1
ATOM 713 C C . LYS A 1 89 ? -8.956 10.138 16.330 1.00 90.56 89 LYS A C 1
ATOM 715 O O . LYS A 1 89 ? -9.154 10.758 17.373 1.00 90.56 89 LYS A O 1
ATOM 720 N N . GLN A 1 90 ? -9.808 9.230 15.865 1.00 88.06 90 GLN A N 1
ATOM 721 C CA . GLN A 1 90 ? -11.000 8.812 16.601 1.00 88.06 90 GLN A CA 1
ATOM 722 C C . GLN A 1 90 ? -10.622 8.036 17.865 1.00 88.06 90 GLN A C 1
ATOM 724 O O . GLN A 1 90 ? -11.076 8.395 18.947 1.00 88.06 90 GLN A O 1
ATOM 729 N N . PHE A 1 91 ? -9.715 7.066 17.756 1.00 84.94 91 PHE A N 1
ATOM 730 C CA . PHE A 1 91 ? -9.151 6.335 18.888 1.00 84.94 91 PHE A CA 1
ATOM 731 C C . PHE A 1 91 ? -8.542 7.287 19.923 1.00 84.94 91 PHE A C 1
ATOM 733 O O . PHE A 1 91 ? -8.872 7.237 21.105 1.00 84.94 91 PHE A O 1
ATOM 740 N N . SER A 1 92 ? -7.734 8.247 19.467 1.00 86.38 92 SER A N 1
ATOM 741 C CA . SER A 1 92 ? -7.132 9.267 20.331 1.00 86.38 92 SER A CA 1
ATOM 742 C C . SER A 1 92 ? -8.172 10.153 21.023 1.00 86.38 92 SER A C 1
ATOM 744 O O . SER A 1 92 ? -7.981 10.533 22.175 1.00 86.38 92 SER A O 1
ATOM 746 N N . ARG A 1 93 ? -9.271 10.513 20.345 1.00 82.94 93 ARG A N 1
ATOM 747 C CA . ARG A 1 93 ? -10.376 11.276 20.953 1.00 82.94 93 ARG A CA 1
ATOM 748 C C . ARG A 1 93 ? -11.121 10.448 21.995 1.00 82.94 93 ARG A C 1
ATOM 750 O O . ARG A 1 93 ? -11.358 10.958 23.085 1.00 82.94 93 ARG A O 1
ATOM 757 N N . ASN A 1 94 ? -11.428 9.193 21.676 1.00 76.12 94 ASN A N 1
ATOM 758 C CA . ASN A 1 94 ? -12.095 8.269 22.587 1.00 76.12 94 ASN A CA 1
ATOM 759 C C . ASN A 1 94 ? -11.250 8.037 23.846 1.00 76.12 94 ASN A C 1
ATOM 761 O O . ASN A 1 94 ? -11.782 8.132 24.939 1.00 76.12 94 ASN A O 1
ATOM 765 N N . ASN A 1 95 ? -9.930 7.865 23.716 1.00 72.94 95 ASN A N 1
ATOM 766 C CA . ASN A 1 95 ? -9.032 7.675 24.863 1.00 72.94 95 ASN A CA 1
ATOM 767 C C . ASN A 1 95 ? -8.801 8.947 25.692 1.00 72.94 95 ASN A C 1
ATOM 769 O O . ASN A 1 95 ? -8.515 8.867 26.885 1.00 72.94 95 ASN A O 1
ATOM 773 N N . LYS A 1 96 ? -8.921 10.137 25.087 1.00 68.56 96 LYS A N 1
ATOM 774 C CA . LYS A 1 96 ? -8.937 11.411 25.833 1.00 68.56 96 LYS A CA 1
ATOM 775 C C . LYS A 1 96 ? -10.234 11.584 26.626 1.00 68.56 96 LYS A C 1
ATOM 777 O O . LYS A 1 96 ? -10.245 12.275 27.645 1.00 68.56 96 LYS A O 1
ATOM 782 N N . GLY A 1 97 ? -11.318 10.953 26.180 1.00 62.75 97 GLY A N 1
ATOM 783 C CA . GLY A 1 97 ? -12.534 10.772 26.958 1.00 62.75 97 GLY A CA 1
ATOM 784 C C . GLY A 1 97 ? -12.312 9.696 28.011 1.00 62.75 97 GLY A C 1
ATOM 785 O O . GLY A 1 97 ? -12.571 8.538 27.744 1.00 62.75 97 GLY A O 1
ATOM 786 N N . LYS A 1 98 ? -11.783 10.096 29.175 1.00 59.34 98 LYS A N 1
ATOM 787 C CA . LYS A 1 98 ? -11.728 9.358 30.454 1.00 59.34 98 LYS A CA 1
ATOM 788 C C . LYS A 1 98 ? -12.084 7.863 30.352 1.00 59.34 98 LYS A C 1
ATOM 790 O O . LYS A 1 98 ? -13.257 7.527 30.199 1.00 59.34 98 LYS A O 1
ATOM 795 N N . PHE A 1 99 ? -11.121 6.978 30.618 1.00 59.28 99 PHE A N 1
ATOM 796 C CA . PHE A 1 99 ? -11.440 5.658 31.167 1.00 59.28 99 PHE A CA 1
ATOM 797 C C . PHE A 1 99 ? -12.193 5.870 32.491 1.00 59.28 99 PHE A C 1
ATOM 799 O O . PHE A 1 99 ? -11.598 5.914 33.562 1.00 59.28 99 PHE A O 1
ATOM 806 N N . GLY A 1 100 ? -13.511 6.038 32.431 1.00 59.78 100 GLY A N 1
ATOM 807 C CA . GLY A 1 100 ? -14.408 5.797 33.551 1.00 59.78 100 GLY A CA 1
ATOM 808 C C . GLY A 1 100 ? -14.506 4.292 33.752 1.00 59.78 100 GLY A C 1
ATOM 809 O O . GLY A 1 100 ? -15.575 3.717 33.593 1.00 59.78 100 GLY A O 1
ATOM 810 N N . GLY A 1 101 ? -13.370 3.637 33.998 1.00 60.72 101 GLY A N 1
ATOM 811 C CA . GLY A 1 101 ? -13.384 2.285 34.522 1.00 60.72 101 GLY A CA 1
ATOM 812 C C . GLY A 1 101 ? -14.068 2.339 35.880 1.00 60.72 101 GLY A C 1
ATOM 813 O O . GLY A 1 101 ? -13.791 3.235 36.679 1.00 60.72 101 GLY A O 1
ATOM 814 N N . ILE A 1 102 ? -14.980 1.409 36.140 1.00 65.25 102 ILE A N 1
ATOM 815 C CA . ILE A 1 102 ? -15.444 1.172 37.502 1.00 65.25 102 ILE A CA 1
ATOM 816 C C . ILE A 1 102 ? -14.190 0.720 38.256 1.00 65.25 102 ILE A C 1
ATOM 818 O O . ILE A 1 102 ? -13.636 -0.329 37.936 1.00 65.25 102 ILE A O 1
ATOM 822 N N . GLY A 1 103 ? -13.672 1.549 39.161 1.00 56.62 103 GLY A N 1
ATOM 823 C CA . GLY A 1 103 ? -12.436 1.308 39.911 1.00 56.62 103 GLY A CA 1
ATOM 824 C C . GLY A 1 103 ? -12.551 0.171 40.929 1.00 56.62 103 GLY A C 1
ATOM 825 O O . GLY A 1 103 ? -12.094 0.325 42.051 1.00 56.62 103 GLY A O 1
ATOM 826 N N . ILE A 1 104 ? -13.180 -0.951 40.570 1.00 63.00 104 ILE A N 1
ATOM 827 C CA . ILE A 1 104 ? -13.376 -2.093 41.459 1.00 63.00 104 ILE A CA 1
ATOM 828 C C . ILE A 1 104 ? -12.046 -2.839 41.568 1.00 63.00 104 ILE A C 1
ATOM 830 O O . ILE A 1 104 ? -11.691 -3.660 40.721 1.00 63.00 104 ILE A O 1
ATOM 834 N N . GLN A 1 105 ? -11.318 -2.569 42.647 1.00 60.50 105 GLN A N 1
ATOM 835 C CA . GLN A 1 105 ? -10.306 -3.482 43.164 1.00 60.50 105 GLN A CA 1
ATOM 836 C C . GLN A 1 105 ? -11.014 -4.566 43.977 1.00 60.50 105 GLN A C 1
ATOM 838 O O . GLN A 1 105 ? -11.516 -4.295 45.064 1.00 60.50 105 GLN A O 1
ATOM 843 N N . VAL A 1 106 ? -11.060 -5.793 43.447 1.00 58.53 106 VAL A N 1
ATOM 844 C CA . VAL A 1 106 ? -11.552 -6.958 44.195 1.00 58.53 106 VAL A CA 1
ATOM 845 C C . VAL A 1 106 ? -10.384 -7.575 44.961 1.00 58.53 106 VAL A C 1
ATOM 847 O O . VAL A 1 106 ? -9.543 -8.261 44.381 1.00 58.53 106 VAL A O 1
ATOM 850 N N . GLY A 1 107 ? -10.321 -7.313 46.265 1.00 58.69 107 GLY A N 1
ATOM 851 C CA . GLY A 1 107 ? -9.383 -7.957 47.186 1.00 58.69 107 GLY A CA 1
ATOM 852 C C . GLY A 1 107 ? -10.081 -9.063 47.976 1.00 58.69 107 GLY A C 1
ATOM 853 O O . GLY A 1 107 ? -11.138 -8.836 48.561 1.00 58.69 107 GLY A O 1
ATOM 854 N N . TYR A 1 108 ? -9.511 -10.268 48.002 1.00 51.41 108 TYR A N 1
ATOM 855 C CA . TYR A 1 108 ? -10.023 -11.356 48.839 1.00 51.41 108 TYR A CA 1
ATOM 856 C C . TYR A 1 108 ? -9.419 -11.247 50.245 1.00 51.41 108 TYR A C 1
ATOM 858 O O . TYR A 1 108 ? -8.249 -11.588 50.441 1.00 51.41 108 TYR A O 1
ATOM 866 N N . ASP A 1 109 ? -10.196 -10.766 51.219 1.00 61.03 109 ASP A N 1
ATOM 867 C CA . ASP A 1 109 ? -9.778 -10.761 52.623 1.00 61.03 109 ASP A CA 1
ATOM 868 C C . ASP A 1 109 ? -10.039 -12.138 53.246 1.00 61.03 109 ASP A C 1
ATOM 870 O O . ASP A 1 109 ? -11.145 -12.678 53.231 1.00 61.03 109 ASP A O 1
ATOM 874 N N . ARG A 1 110 ? -8.977 -12.743 53.778 1.00 57.97 110 ARG A N 1
ATOM 875 C CA . ARG A 1 110 ? -9.004 -14.090 54.354 1.00 57.97 110 ARG A CA 1
ATOM 876 C C . ARG A 1 110 ? -9.551 -14.099 55.791 1.00 57.97 110 ARG A C 1
ATOM 878 O O . ARG A 1 110 ? -9.901 -15.170 56.280 1.00 57.97 110 ARG A O 1
ATOM 885 N N . SER A 1 111 ? -9.620 -12.939 56.450 1.00 64.50 111 SER A N 1
ATOM 886 C CA . SER A 1 111 ? -10.094 -12.769 57.832 1.00 64.50 111 SER A CA 1
ATOM 887 C C . SER A 1 111 ? -11.622 -12.752 57.927 1.00 64.50 111 SER A C 1
ATOM 889 O O . SER A 1 111 ? -12.209 -13.371 58.813 1.00 64.50 111 SER A O 1
ATOM 891 N N . ASN A 1 112 ? -12.280 -12.107 56.964 1.00 61.88 112 ASN A N 1
ATOM 892 C CA . ASN A 1 112 ? -13.730 -12.010 56.887 1.00 61.88 112 ASN A CA 1
ATOM 893 C C . ASN A 1 112 ? -14.143 -12.552 55.518 1.00 61.88 112 ASN A C 1
ATOM 895 O O . ASN A 1 112 ? -13.840 -11.914 54.522 1.00 61.88 112 ASN A O 1
ATOM 899 N N . ARG A 1 113 ? -14.749 -13.748 55.456 1.00 55.41 113 ARG A N 1
ATOM 900 C CA . ARG A 1 113 ? -15.057 -14.518 54.225 1.00 55.41 113 ARG A CA 1
ATOM 901 C C . ARG A 1 113 ? -15.971 -13.768 53.230 1.00 55.41 113 ARG A C 1
ATOM 903 O O . ARG A 1 113 ? -17.110 -14.168 53.008 1.00 55.41 113 ARG A O 1
ATOM 910 N N . GLY A 1 114 ? -15.480 -12.701 52.619 1.00 60.22 114 GLY A N 1
ATOM 911 C CA . GLY A 1 114 ? -16.213 -11.809 51.733 1.00 60.22 114 GLY A CA 1
ATOM 912 C C . GLY A 1 114 ? -15.274 -11.068 50.784 1.00 60.22 114 GLY A C 1
ATOM 913 O O . GLY A 1 114 ? -14.086 -10.894 51.050 1.00 60.22 114 GLY A O 1
ATOM 914 N N . LEU A 1 115 ? -15.821 -10.666 49.638 1.00 57.09 115 LEU A N 1
ATOM 915 C CA . LEU A 1 115 ? -15.114 -9.888 48.624 1.00 57.09 115 LEU A CA 1
ATOM 916 C C . LEU A 1 115 ? -15.084 -8.421 49.069 1.00 57.09 115 LEU A C 1
ATOM 918 O O . LEU A 1 115 ? -16.144 -7.827 49.268 1.00 57.09 115 LEU A O 1
ATOM 922 N N . LEU A 1 116 ? -13.895 -7.833 49.215 1.00 58.69 116 LEU A N 1
ATOM 923 C CA . LEU A 1 116 ? -13.773 -6.393 49.426 1.00 58.69 116 LEU A CA 1
ATOM 924 C C . LEU A 1 116 ? -13.844 -5.693 48.069 1.00 58.69 116 LEU A C 1
ATOM 926 O O . LEU A 1 116 ? -13.057 -5.991 47.171 1.00 58.69 116 LEU A O 1
ATOM 930 N N . THR A 1 117 ? -14.807 -4.782 47.939 1.00 56.28 117 THR A N 1
ATOM 931 C CA . THR 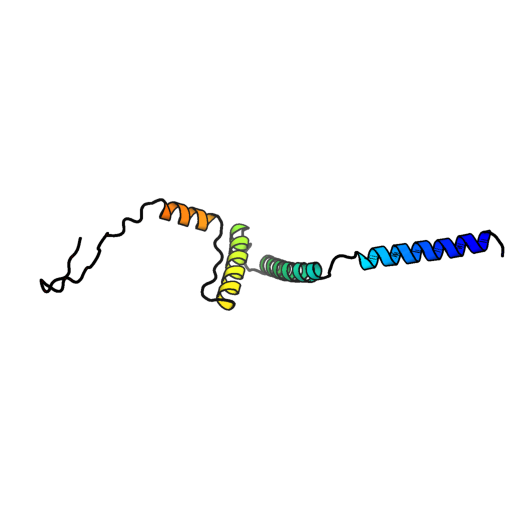A 1 117 ? -14.830 -3.745 46.902 1.00 56.28 117 THR A CA 1
ATOM 932 C C . THR A 1 117 ? -14.360 -2.460 47.572 1.00 56.28 117 THR A C 1
ATOM 934 O O . THR A 1 117 ? -14.920 -2.101 48.609 1.00 56.28 117 THR A O 1
ATOM 937 N N . VAL A 1 118 ? -13.316 -1.822 47.038 1.00 59.47 118 VAL A N 1
ATOM 938 C CA . VAL A 1 118 ? -12.897 -0.470 47.458 1.00 59.47 118 VAL A CA 1
ATOM 939 C C . VAL A 1 118 ? -13.735 0.571 46.731 1.00 59.47 118 VAL A C 1
ATOM 941 O O . VAL A 1 118 ? -13.940 0.390 45.509 1.00 59.47 118 VAL A O 1
#

Radius of gyration: 32.17 Å; chains: 1; bounding box: 76×26×90 Å